Protein AF-A0A1I4UEM6-F1 (afdb_monomer_lite)

pLDDT: mean 88.38, std 9.86, range [40.47, 95.81]

Sequence (77 aa):
MHYVYQFKRDGRLGGEEMGRSVQGQWQIKDHSMCLNWSLPAGVRECYEVRVAGQEVQLRRHGREMYFGTLAPLKPLR

Radius of gyration: 12.34 Å; chains: 1; bounding box: 28×39×30 Å

Structure (mmCIF, N/CA/C/O backbone):
data_AF-A0A1I4UEM6-F1
#
_entry.id   AF-A0A1I4UEM6-F1
#
loop_
_atom_site.group_PDB
_atom_site.id
_atom_site.type_symbol
_atom_site.la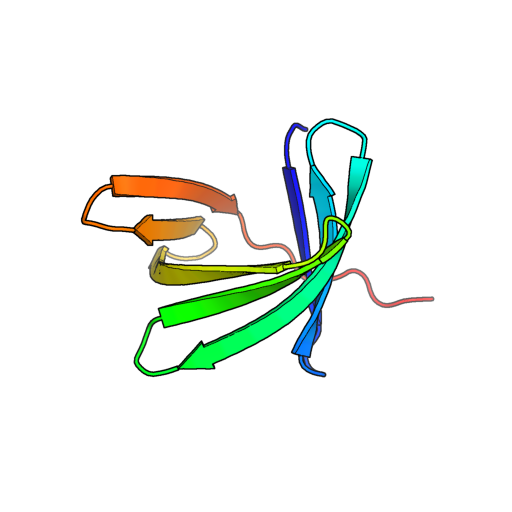bel_atom_id
_atom_site.label_alt_id
_atom_site.label_comp_id
_atom_site.label_asym_id
_atom_site.label_entity_id
_atom_site.label_seq_id
_atom_site.pdbx_PDB_ins_code
_atom_site.Cartn_x
_atom_site.Cartn_y
_atom_site.Cartn_z
_atom_site.occupancy
_atom_site.B_iso_or_equiv
_atom_site.auth_seq_id
_atom_site.auth_comp_id
_atom_site.auth_asym_id
_atom_site.auth_atom_id
_atom_site.pdbx_PDB_model_num
ATOM 1 N N . MET A 1 1 ? 15.394 4.704 2.529 1.00 60.22 1 MET A N 1
ATOM 2 C CA . MET A 1 1 ? 14.028 4.138 2.490 1.00 60.22 1 MET A CA 1
ATOM 3 C C . MET A 1 1 ? 14.043 3.054 1.428 1.00 60.22 1 MET A C 1
ATOM 5 O O . MET A 1 1 ? 14.571 3.328 0.362 1.00 60.22 1 MET A O 1
ATOM 9 N N . HIS A 1 2 ? 13.601 1.832 1.729 1.00 80.25 2 HIS A N 1
ATOM 10 C CA . HIS A 1 2 ? 13.679 0.721 0.764 1.00 80.25 2 HIS A CA 1
ATOM 11 C C . HIS A 1 2 ? 12.415 0.597 -0.095 1.00 80.25 2 HIS A C 1
ATOM 13 O O . HIS A 1 2 ? 12.512 0.211 -1.254 1.00 80.25 2 HIS A O 1
ATOM 19 N N . TYR A 1 3 ? 11.256 0.969 0.456 1.00 85.31 3 TYR A N 1
ATOM 20 C CA . TYR A 1 3 ? 9.957 0.869 -0.204 1.00 85.31 3 TYR A CA 1
ATOM 21 C C . TYR A 1 3 ? 9.092 2.077 0.163 1.00 85.31 3 TYR A C 1
ATOM 23 O O . TYR A 1 3 ? 9.046 2.468 1.333 1.00 85.31 3 TYR A O 1
ATOM 31 N N . VAL A 1 4 ? 8.403 2.658 -0.820 1.00 90.81 4 VAL A N 1
ATOM 32 C CA . VAL A 1 4 ? 7.381 3.699 -0.624 1.00 90.81 4 VAL A CA 1
ATOM 33 C C . VAL A 1 4 ? 6.227 3.433 -1.574 1.00 90.81 4 VAL A C 1
ATOM 35 O O . VAL A 1 4 ? 6.426 3.470 -2.783 1.00 90.81 4 VAL A O 1
ATOM 38 N N . TYR A 1 5 ? 5.016 3.239 -1.051 1.00 92.38 5 TYR A N 1
ATOM 39 C CA . TYR A 1 5 ? 3.817 3.049 -1.871 1.00 92.38 5 TYR A CA 1
ATOM 40 C C . TYR A 1 5 ? 2.788 4.147 -1.637 1.00 92.38 5 TYR A C 1
ATOM 42 O O . TYR A 1 5 ? 2.544 4.586 -0.514 1.00 92.38 5 TYR A O 1
ATOM 50 N N . GLN A 1 6 ? 2.174 4.578 -2.731 1.00 93.94 6 GLN A N 1
ATOM 51 C CA . GLN A 1 6 ? 1.135 5.591 -2.781 1.00 93.94 6 GLN A CA 1
ATOM 52 C C . GLN A 1 6 ? -0.144 4.951 -3.318 1.00 93.94 6 GLN A C 1
ATOM 54 O O . GLN A 1 6 ? -0.237 4.608 -4.498 1.00 93.94 6 GLN A O 1
ATOM 59 N N . PHE A 1 7 ? -1.136 4.823 -2.441 1.00 92.56 7 PHE A N 1
ATOM 60 C CA . PHE A 1 7 ? -2.436 4.220 -2.728 1.00 92.56 7 PHE A CA 1
ATOM 61 C C . PHE A 1 7 ? -3.470 5.323 -2.982 1.00 92.56 7 PHE A C 1
ATOM 63 O O . PHE A 1 7 ? -3.990 5.939 -2.051 1.00 92.56 7 PHE A O 1
ATOM 70 N N . LYS A 1 8 ? -3.740 5.639 -4.252 1.00 93.62 8 LYS A N 1
ATOM 71 C CA . LYS A 1 8 ? -4.676 6.712 -4.630 1.00 93.62 8 LYS A CA 1
ATOM 72 C C . LYS A 1 8 ? -6.124 6.229 -4.560 1.00 93.62 8 LYS A C 1
ATOM 74 O O . LYS A 1 8 ? -6.409 5.085 -4.891 1.00 93.62 8 LYS A O 1
ATOM 79 N N . ARG A 1 9 ? -7.062 7.113 -4.191 1.00 91.38 9 ARG A N 1
ATOM 80 C CA . ARG A 1 9 ? -8.501 6.778 -4.066 1.00 91.38 9 ARG A CA 1
ATOM 81 C C . ARG A 1 9 ? -9.144 6.264 -5.359 1.00 91.38 9 ARG A C 1
ATOM 83 O O . ARG A 1 9 ? -10.136 5.556 -5.288 1.00 91.38 9 ARG A O 1
ATOM 90 N N . ASP A 1 10 ? -8.583 6.612 -6.512 1.00 93.12 10 ASP A N 1
ATOM 91 C CA . ASP A 1 10 ? -9.021 6.141 -7.832 1.00 93.12 10 ASP A CA 1
ATOM 92 C C . ASP A 1 10 ? -8.508 4.729 -8.182 1.00 93.12 10 ASP A C 1
ATOM 94 O O . ASP A 1 10 ? -8.646 4.283 -9.318 1.00 93.12 10 ASP A O 1
ATOM 98 N N . GLY A 1 11 ? -7.889 4.031 -7.226 1.00 94.19 11 GLY A N 1
ATOM 99 C CA . GLY A 1 11 ? -7.360 2.682 -7.407 1.00 94.19 11 GLY A CA 1
ATOM 100 C C . GLY A 1 11 ? -5.974 2.633 -8.046 1.00 94.19 11 GLY A C 1
ATOM 101 O O . GLY A 1 11 ? -5.451 1.543 -8.252 1.00 94.19 11 GLY A O 1
ATOM 102 N N . ARG A 1 12 ? -5.325 3.768 -8.345 1.00 95.19 12 ARG A N 1
ATOM 103 C CA . ARG A 1 12 ? -3.943 3.764 -8.854 1.00 95.19 12 ARG A CA 1
ATOM 104 C C . ARG A 1 12 ? -2.923 3.545 -7.742 1.00 95.19 12 ARG A C 1
ATOM 106 O O . ARG A 1 12 ? -3.009 4.144 -6.669 1.00 95.19 12 ARG A O 1
ATOM 113 N N . LEU A 1 13 ? -1.922 2.731 -8.050 1.00 94.38 13 LEU A N 1
ATOM 114 C CA . LEU A 1 13 ? -0.745 2.464 -7.234 1.00 94.38 13 LEU A CA 1
ATOM 115 C C . LEU A 1 13 ? 0.480 3.076 -7.914 1.00 94.38 13 LEU A C 1
ATOM 117 O O . LEU A 1 13 ? 0.689 2.907 -9.114 1.00 94.38 13 LEU A O 1
ATOM 121 N N . GLY A 1 14 ? 1.289 3.788 -7.142 1.00 93.62 14 GLY A N 1
ATOM 122 C CA . GLY A 1 14 ? 2.612 4.236 -7.560 1.00 93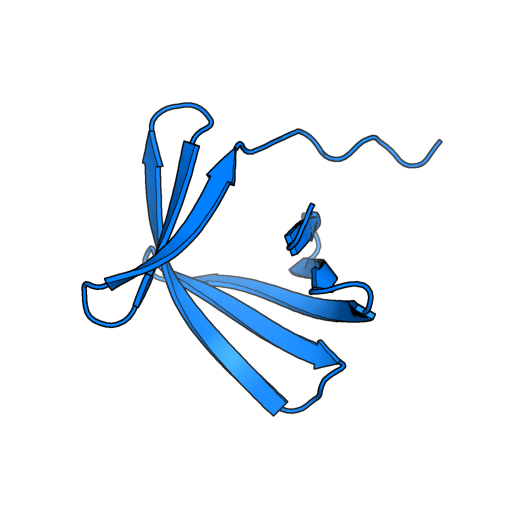.62 14 GLY A CA 1
ATOM 123 C C . GLY A 1 14 ? 3.588 4.122 -6.404 1.00 93.62 14 GLY A C 1
ATOM 124 O O . GLY A 1 14 ? 3.169 4.056 -5.249 1.00 93.62 14 GLY A O 1
ATOM 125 N N . GLY A 1 15 ? 4.880 4.111 -6.689 1.00 91.69 15 GLY A N 1
ATOM 126 C CA . GLY A 1 15 ? 5.857 4.001 -5.624 1.00 91.69 15 GLY A CA 1
ATOM 127 C C . GLY A 1 15 ? 7.287 3.873 -6.093 1.00 91.69 15 GLY A C 1
ATOM 128 O O . GLY A 1 15 ? 7.598 4.035 -7.274 1.00 91.69 15 GLY A O 1
ATOM 129 N N . GLU A 1 16 ? 8.133 3.555 -5.129 1.00 90.94 16 GLU A N 1
ATOM 130 C CA . GLU A 1 16 ? 9.534 3.231 -5.321 1.00 90.94 16 GLU A CA 1
ATOM 131 C C . GLU A 1 16 ? 9.857 1.947 -4.557 1.00 90.94 16 GLU A C 1
ATOM 133 O O . GLU A 1 16 ? 9.548 1.835 -3.370 1.00 90.94 16 GLU A O 1
ATOM 138 N N . GLU A 1 17 ? 10.486 0.995 -5.237 1.00 87.69 17 GLU A N 1
ATOM 139 C CA . GLU A 1 17 ? 11.037 -0.224 -4.654 1.00 87.69 17 GLU A CA 1
ATOM 140 C C . GLU A 1 17 ? 12.527 -0.277 -4.953 1.00 87.69 17 GLU A C 1
ATOM 142 O O . GLU A 1 17 ? 12.934 -0.323 -6.114 1.00 87.69 17 GLU A O 1
ATOM 147 N N . MET A 1 18 ? 13.359 -0.270 -3.912 1.00 88.50 18 MET A N 1
ATOM 148 C CA . MET A 1 18 ? 14.812 -0.412 -4.039 1.00 88.50 18 MET A CA 1
ATOM 149 C C . MET A 1 18 ? 15.425 0.549 -5.083 1.00 88.50 18 MET A C 1
ATOM 151 O O . MET A 1 18 ? 16.291 0.157 -5.867 1.00 88.50 18 MET A O 1
ATOM 155 N N . GLY A 1 19 ? 14.957 1.803 -5.125 1.00 87.94 19 GLY A N 1
ATOM 156 C CA . GLY A 1 19 ? 15.421 2.816 -6.081 1.00 87.94 19 GLY A CA 1
ATOM 157 C C . GLY A 1 19 ? 14.733 2.795 -7.451 1.00 87.94 19 GLY A C 1
ATOM 158 O O . GLY A 1 19 ? 15.098 3.580 -8.324 1.00 87.94 19 GLY A O 1
ATOM 159 N N . ARG A 1 20 ? 13.766 1.899 -7.686 1.00 88.19 20 ARG A N 1
ATOM 160 C CA . ARG A 1 20 ? 13.059 1.764 -8.968 1.00 88.19 20 ARG A CA 1
ATOM 161 C C . ARG A 1 20 ? 11.616 2.217 -8.844 1.00 88.19 20 ARG A C 1
ATOM 163 O O . ARG A 1 20 ? 10.906 1.791 -7.939 1.00 88.19 20 ARG A O 1
ATOM 170 N N . SER A 1 21 ? 11.162 3.037 -9.787 1.00 89.81 21 SER A N 1
ATOM 171 C CA . SER A 1 21 ? 9.755 3.422 -9.857 1.00 89.81 21 SER A CA 1
ATOM 172 C C . SER A 1 21 ? 8.873 2.221 -10.189 1.00 89.81 21 SER A C 1
ATOM 174 O O . SER A 1 21 ? 9.134 1.504 -11.156 1.00 89.81 21 SER A O 1
ATOM 176 N N . VAL A 1 22 ? 7.798 2.053 -9.423 1.00 90.94 22 VAL A N 1
ATOM 177 C CA . VAL A 1 22 ? 6.765 1.036 -9.646 1.00 90.94 22 VAL A CA 1
ATOM 178 C C . VAL A 1 22 ? 5.407 1.691 -9.848 1.00 90.94 22 VAL A C 1
ATOM 180 O O . VAL A 1 22 ? 5.128 2.774 -9.322 1.00 90.94 22 VAL A O 1
ATOM 183 N N . GLN A 1 23 ? 4.558 1.048 -10.644 1.00 94.00 23 GLN A N 1
ATOM 184 C CA . GLN A 1 23 ? 3.208 1.522 -10.942 1.00 94.00 23 GLN A CA 1
ATOM 185 C C . GLN A 1 23 ? 2.248 0.346 -11.068 1.00 94.00 23 GLN A C 1
ATOM 187 O O . GLN A 1 23 ? 2.641 -0.750 -11.467 1.00 94.00 23 GLN A O 1
ATOM 192 N N . GLY A 1 24 ? 0.974 0.584 -10.778 1.00 94.69 24 GLY A N 1
ATOM 193 C CA . GLY A 1 24 ? -0.049 -0.441 -10.878 1.00 94.69 24 GLY A CA 1
ATOM 194 C C . GLY A 1 24 ? -1.429 0.038 -10.461 1.00 94.69 24 GLY A C 1
ATOM 195 O O . GLY A 1 24 ? -1.744 1.232 -10.472 1.00 94.69 24 GLY A O 1
ATOM 196 N N . GLN A 1 25 ? -2.242 -0.919 -10.043 1.00 95.81 25 GLN A N 1
ATOM 197 C CA . GLN A 1 25 ? -3.545 -0.700 -9.436 1.00 95.81 25 GLN A CA 1
ATOM 198 C C . GLN A 1 25 ? -3.606 -1.380 -8.072 1.00 95.81 25 GLN A C 1
ATOM 200 O O . GLN A 1 25 ? -2.923 -2.376 -7.832 1.00 95.81 25 GLN A O 1
ATOM 205 N N . TRP A 1 26 ? -4.446 -0.865 -7.185 1.00 94.88 26 TRP A N 1
ATOM 206 C CA . TRP A 1 26 ? -4.742 -1.491 -5.906 1.00 94.88 26 TRP A CA 1
ATOM 207 C C . TRP A 1 26 ? -6.246 -1.501 -5.649 1.00 94.88 26 TRP A C 1
ATOM 209 O O . TRP A 1 26 ? -6.991 -0.651 -6.138 1.00 94.88 26 TRP A O 1
ATOM 219 N N . GLN A 1 27 ? -6.691 -2.485 -4.877 1.00 94.62 27 GLN A N 1
ATOM 220 C CA . GLN A 1 27 ? -8.080 -2.609 -4.445 1.00 94.62 27 GLN A CA 1
ATOM 221 C C . GLN A 1 27 ? -8.162 -3.349 -3.111 1.00 94.62 27 GLN A C 1
ATOM 223 O O . GLN A 1 27 ? -7.301 -4.180 -2.811 1.00 94.62 27 GLN A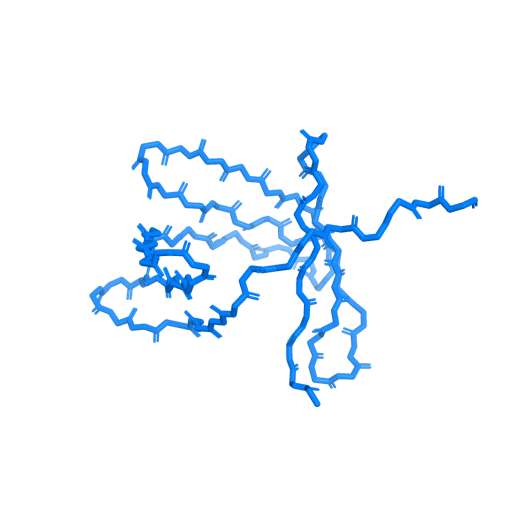 O 1
ATOM 228 N N . ILE A 1 28 ? -9.224 -3.092 -2.349 1.00 90.38 28 ILE A N 1
ATOM 229 C CA . ILE A 1 28 ? -9.591 -3.889 -1.176 1.00 90.38 28 ILE A CA 1
ATOM 230 C C . ILE A 1 28 ? -10.712 -4.850 -1.568 1.00 90.38 28 ILE A C 1
ATOM 232 O O . ILE A 1 28 ? -11.730 -4.426 -2.112 1.00 90.38 28 ILE A O 1
ATOM 236 N N . LYS A 1 29 ? -10.534 -6.138 -1.277 1.00 88.31 29 LYS A N 1
ATOM 237 C CA . LYS A 1 29 ? -11.548 -7.180 -1.435 1.00 88.31 29 LYS A CA 1
ATOM 238 C C . LYS A 1 29 ? -11.485 -8.132 -0.245 1.00 88.31 29 LYS A C 1
ATOM 240 O O . LYS A 1 29 ? -10.423 -8.680 0.023 1.00 88.31 29 LYS A O 1
ATOM 245 N N . ASP A 1 30 ? -12.604 -8.329 0.449 1.00 84.69 30 ASP A N 1
ATOM 246 C CA . ASP A 1 30 ? -12.744 -9.305 1.543 1.00 84.69 30 ASP A CA 1
ATOM 247 C C . ASP A 1 30 ? -11.602 -9.234 2.582 1.00 84.69 30 ASP A C 1
ATOM 249 O O . ASP A 1 30 ? -10.968 -10.234 2.901 1.00 84.69 30 ASP A O 1
ATOM 253 N N . HIS A 1 31 ? -11.306 -8.029 3.091 1.00 81.44 31 HIS A N 1
ATOM 254 C CA . HIS A 1 31 ? -10.203 -7.740 4.039 1.00 81.44 31 HIS A CA 1
ATOM 255 C C . HIS A 1 31 ? -8.783 -7.952 3.493 1.00 81.44 31 HIS A C 1
ATOM 257 O O . HIS A 1 31 ? -7.799 -7.826 4.226 1.00 81.44 31 HIS A O 1
ATOM 263 N N . SER A 1 32 ? -8.666 -8.226 2.197 1.00 91.00 32 SER A N 1
ATOM 264 C CA . SER A 1 32 ? -7.395 -8.332 1.499 1.00 91.00 32 SER A CA 1
ATOM 265 C C . SER A 1 32 ? -7.145 -7.098 0.642 1.00 91.00 32 SER A C 1
ATOM 267 O O . SER A 1 32 ? -8.031 -6.634 -0.076 1.00 91.00 32 SER A O 1
ATOM 269 N N . MET A 1 33 ? -5.921 -6.585 0.666 1.00 93.44 33 MET A N 1
ATOM 270 C CA . MET A 1 33 ? -5.442 -5.610 -0.304 1.00 93.44 33 MET A CA 1
ATOM 271 C C . MET A 1 33 ? -4.751 -6.342 -1.446 1.00 93.44 33 MET A C 1
ATOM 273 O O . MET A 1 33 ? -3.772 -7.049 -1.220 1.00 93.44 33 MET A O 1
ATOM 277 N N . CYS A 1 34 ? -5.243 -6.162 -2.668 1.00 93.88 34 CYS A N 1
ATOM 278 C CA . CYS A 1 34 ? -4.624 -6.714 -3.864 1.00 93.88 34 CYS A CA 1
ATOM 279 C C . CYS A 1 34 ? -3.885 -5.625 -4.639 1.00 93.88 34 CYS A C 1
ATOM 281 O O . CYS A 1 34 ? -4.501 -4.638 -5.038 1.00 93.88 34 CYS A O 1
ATOM 283 N N . LEU A 1 35 ? -2.598 -5.845 -4.888 1.00 92.94 35 LEU A N 1
ATOM 284 C CA . LEU A 1 35 ? -1.726 -5.033 -5.725 1.00 92.94 35 LEU A CA 1
ATOM 285 C C . LEU A 1 35 ? -1.614 -5.703 -7.090 1.00 92.94 35 LEU A C 1
ATOM 287 O O . LEU A 1 35 ? -1.364 -6.903 -7.174 1.00 92.94 35 LEU A O 1
ATOM 291 N N . ASN A 1 36 ? -1.857 -4.950 -8.153 1.00 93.44 36 ASN A N 1
ATOM 292 C CA . ASN A 1 36 ? -1.724 -5.399 -9.531 1.00 93.44 36 ASN A CA 1
ATOM 293 C C . ASN A 1 36 ? -0.680 -4.524 -10.220 1.00 93.44 36 ASN A C 1
ATOM 295 O O . ASN A 1 36 ? -0.972 -3.381 -10.578 1.00 93.44 36 ASN A O 1
ATOM 299 N N . TRP A 1 37 ? 0.537 -5.039 -10.354 1.00 91.31 37 TRP A N 1
ATOM 300 C CA . TRP A 1 37 ? 1.669 -4.282 -10.867 1.00 91.31 37 TRP A CA 1
ATOM 301 C C . TRP A 1 37 ? 1.633 -4.191 -12.397 1.00 91.31 37 TRP A C 1
ATOM 303 O O . TRP A 1 37 ? 1.583 -5.197 -13.108 1.00 91.31 37 TRP A O 1
ATOM 313 N N . SER A 1 38 ? 1.685 -2.962 -12.906 1.00 86.69 38 SER A N 1
ATOM 314 C CA . SER A 1 38 ? 1.896 -2.678 -14.329 1.00 86.69 38 SER A CA 1
ATOM 315 C C . SER A 1 38 ? 3.387 -2.606 -14.663 1.00 86.69 38 SER A C 1
ATOM 317 O O . SER A 1 38 ? 3.776 -2.900 -15.790 1.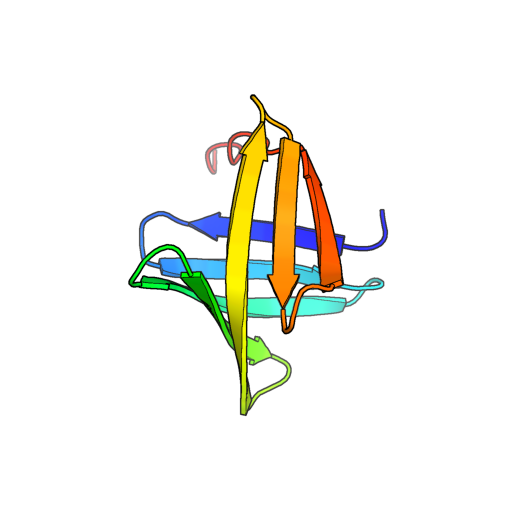00 86.69 38 SER A O 1
ATOM 319 N N . LEU A 1 39 ? 4.221 -2.210 -13.694 1.00 76.94 39 LEU A N 1
ATOM 320 C CA . LEU A 1 39 ? 5.675 -2.113 -13.817 1.00 76.94 39 LEU A CA 1
ATOM 321 C C . LEU A 1 39 ? 6.338 -2.513 -12.486 1.00 76.94 39 LEU A C 1
ATOM 323 O O . LEU A 1 39 ? 6.168 -1.772 -11.513 1.00 76.94 39 LEU A O 1
ATOM 327 N N . PRO A 1 40 ? 7.103 -3.625 -12.443 1.00 71.62 40 PRO A N 1
ATOM 328 C CA . PRO A 1 40 ? 7.215 -4.658 -13.485 1.00 71.62 40 PRO A CA 1
ATOM 329 C C . PRO A 1 40 ? 5.868 -5.366 -13.738 1.00 71.62 40 PRO A C 1
ATOM 331 O O . PRO A 1 40 ? 5.064 -5.534 -12.826 1.00 71.62 40 PRO A O 1
ATOM 334 N N . ALA A 1 41 ? 5.595 -5.739 -14.991 1.00 75.44 41 ALA A N 1
ATOM 335 C CA . ALA A 1 41 ? 4.285 -6.251 -15.395 1.00 75.44 41 ALA A CA 1
ATOM 336 C C . ALA A 1 41 ? 4.012 -7.677 -14.885 1.00 75.44 41 ALA A C 1
ATOM 338 O O . ALA A 1 41 ? 4.895 -8.534 -14.899 1.00 75.44 41 ALA A O 1
ATOM 339 N N . GLY A 1 42 ? 2.750 -7.951 -14.543 1.00 67.75 42 GLY A N 1
ATOM 340 C CA . GLY A 1 42 ? 2.210 -9.317 -14.485 1.00 67.75 42 GLY A CA 1
ATOM 341 C C . GLY A 1 42 ? 2.146 -9.961 -13.102 1.00 67.75 42 GLY A C 1
ATOM 342 O O . GLY A 1 42 ? 1.773 -11.128 -13.000 1.00 67.75 42 GLY A O 1
ATOM 343 N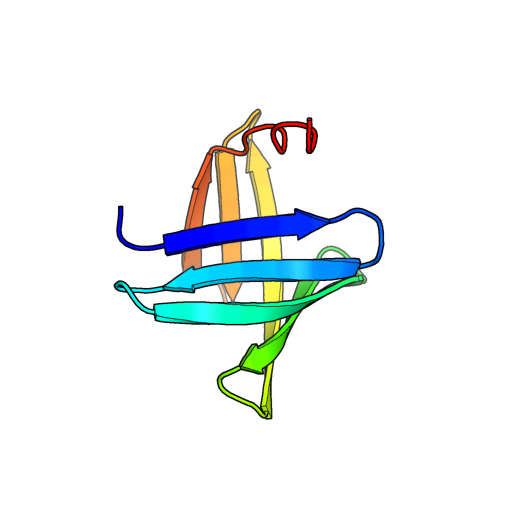 N . VAL A 1 43 ? 2.458 -9.226 -12.035 1.00 81.25 43 VAL A N 1
ATOM 344 C CA . VAL A 1 43 ? 2.369 -9.751 -10.669 1.00 81.25 43 VAL A CA 1
ATOM 345 C C . VAL A 1 43 ? 1.132 -9.166 -9.989 1.00 81.25 43 VAL A C 1
ATOM 347 O O . VAL A 1 43 ? 1.034 -7.960 -9.762 1.00 81.25 43 VAL A O 1
ATOM 350 N N . ARG A 1 44 ? 0.156 -10.034 -9.692 1.00 89.62 44 ARG A N 1
ATOM 351 C CA . ARG A 1 44 ? -0.955 -9.716 -8.792 1.00 89.62 44 ARG A CA 1
ATOM 352 C C . ARG A 1 44 ? -0.713 -10.384 -7.451 1.00 89.62 44 ARG A C 1
ATOM 354 O O . ARG A 1 44 ? -0.636 -11.608 -7.370 1.00 89.62 44 ARG A O 1
ATOM 361 N N . GLU A 1 45 ? -0.677 -9.586 -6.399 1.00 90.94 45 GLU A N 1
ATOM 362 C CA . GLU A 1 45 ? -0.417 -10.053 -5.043 1.00 90.94 45 GLU A CA 1
ATOM 363 C C . GLU A 1 45 ? -1.521 -9.568 -4.123 1.00 90.94 45 GLU A C 1
ATOM 365 O O . GLU A 1 45 ? -1.864 -8.393 -4.134 1.00 90.94 45 GLU A O 1
ATOM 370 N N . CYS A 1 46 ? -2.100 -10.474 -3.342 1.00 93.56 46 CYS A N 1
ATOM 371 C CA . CYS A 1 46 ? -3.126 -10.130 -2.369 1.00 93.56 46 CYS A CA 1
ATOM 372 C C . CYS A 1 46 ? -2.610 -10.423 -0.963 1.00 93.56 46 CYS A C 1
ATOM 374 O O . CYS A 1 46 ? -2.050 -11.494 -0.712 1.00 93.56 46 CYS A O 1
ATOM 376 N N . TYR A 1 47 ? -2.812 -9.459 -0.072 1.00 95.06 47 TYR A N 1
ATOM 377 C CA . TYR A 1 47 ? -2.335 -9.482 1.301 1.00 95.06 47 TYR A CA 1
ATOM 378 C C . TYR A 1 47 ? -3.487 -9.263 2.266 1.00 95.06 47 TYR A C 1
ATOM 380 O O . TYR A 1 47 ? -4.291 -8.357 2.069 1.00 95.06 47 TYR A O 1
ATOM 388 N N . GLU A 1 48 ? -3.516 -10.029 3.347 1.00 95.25 48 GLU A N 1
ATOM 389 C CA . GLU A 1 48 ? -4.303 -9.684 4.525 1.00 95.25 48 GLU A CA 1
ATOM 390 C C . GLU A 1 48 ? -3.759 -8.385 5.124 1.00 95.25 48 GLU A C 1
ATOM 392 O O . GLU A 1 48 ? -2.544 -8.237 5.304 1.00 95.25 48 GLU A O 1
ATOM 397 N N . VAL A 1 49 ? -4.653 -7.454 5.451 1.00 92.00 49 VAL A N 1
ATOM 398 C CA . VAL A 1 49 ? -4.281 -6.166 6.043 1.00 92.00 49 VAL A CA 1
ATOM 399 C C . VAL A 1 49 ? -4.537 -6.202 7.544 1.00 92.00 49 VAL A C 1
ATOM 401 O O . VAL A 1 49 ? -5.654 -6.476 7.981 1.00 92.00 49 VAL A O 1
ATOM 404 N N . ARG A 1 50 ? -3.521 -5.877 8.349 1.00 92.38 50 ARG A N 1
ATOM 405 C CA . ARG A 1 50 ? -3.698 -5.561 9.775 1.00 92.38 50 ARG A CA 1
ATOM 406 C C . ARG A 1 50 ? -3.310 -4.115 10.028 1.00 92.38 50 ARG A C 1
ATOM 408 O O . ARG A 1 50 ? -2.249 -3.684 9.585 1.00 92.38 50 ARG A O 1
ATOM 415 N N . VAL A 1 51 ? -4.169 -3.391 10.740 1.00 90.88 51 VAL A N 1
ATOM 416 C CA . VAL A 1 51 ? -3.969 -1.977 11.071 1.00 90.88 51 VAL A CA 1
ATOM 417 C C . VAL A 1 51 ? -4.008 -1.802 12.584 1.00 90.88 51 VAL A C 1
ATOM 419 O O . VAL A 1 51 ? -4.942 -2.271 13.233 1.00 90.88 51 VAL A O 1
ATOM 422 N N . ALA A 1 52 ? -3.010 -1.112 13.130 1.00 93.38 52 ALA A N 1
ATOM 423 C CA . ALA A 1 52 ? -2.944 -0.699 14.527 1.00 93.38 52 ALA A CA 1
ATOM 424 C C . ALA A 1 52 ? -2.590 0.795 14.583 1.00 93.38 52 ALA A C 1
ATOM 426 O O . ALA A 1 52 ? -1.435 1.197 14.453 1.00 93.38 52 ALA A O 1
ATOM 427 N N . GLY A 1 53 ? -3.606 1.653 14.706 1.00 93.44 53 GLY A N 1
ATOM 428 C CA . GLY A 1 53 ? -3.415 3.099 14.570 1.00 93.44 53 GLY A CA 1
ATOM 429 C C . GLY A 1 53 ? -2.941 3.470 13.160 1.00 93.44 53 GLY A C 1
ATOM 430 O O . GLY A 1 53 ? -3.680 3.290 12.196 1.00 93.44 53 GLY A O 1
ATOM 431 N N . GLN A 1 54 ? -1.718 3.998 13.044 1.00 93.94 54 GLN A N 1
ATOM 432 C CA . GLN A 1 54 ? -1.088 4.317 11.753 1.00 93.94 54 GLN A CA 1
ATOM 433 C C . GLN A 1 54 ? -0.191 3.191 11.231 1.00 93.94 54 GLN A C 1
ATOM 435 O O . GLN A 1 54 ? 0.263 3.257 10.092 1.00 93.94 54 GLN A O 1
ATOM 440 N N . GLU A 1 55 ? 0.092 2.174 12.037 1.00 95.25 55 GLU A N 1
ATOM 441 C CA . GLU A 1 55 ? 0.912 1.048 11.612 1.00 95.25 55 GLU A CA 1
ATOM 442 C C . GLU A 1 55 ? 0.085 0.091 10.756 1.00 95.25 55 GLU A C 1
ATOM 444 O O . GLU A 1 55 ? -1.049 -0.258 11.100 1.00 95.25 55 GLU A O 1
ATOM 449 N N . VAL A 1 56 ? 0.662 -0.340 9.636 1.00 92.06 56 VAL A N 1
ATOM 450 C CA . VAL A 1 56 ? 0.057 -1.296 8.715 1.00 92.06 56 VAL A CA 1
ATOM 45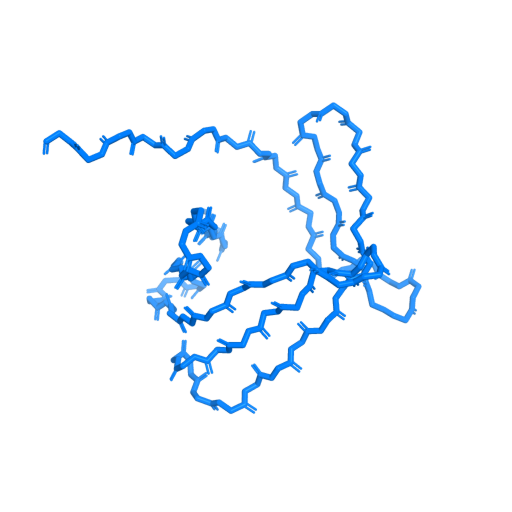1 C C . VAL A 1 56 ? 0.994 -2.475 8.484 1.00 92.06 56 VAL A C 1
ATOM 453 O O . VAL A 1 56 ? 2.188 -2.304 8.237 1.00 92.06 56 VAL A O 1
ATOM 456 N N . GLN A 1 57 ? 0.429 -3.679 8.534 1.00 94.19 57 GLN A N 1
ATOM 457 C CA . GLN A 1 57 ? 1.074 -4.923 8.123 1.00 94.19 57 GLN A CA 1
ATOM 458 C C . GLN A 1 57 ? 0.323 -5.520 6.941 1.00 94.19 57 GLN A C 1
ATOM 460 O O . GLN A 1 57 ? -0.898 -5.692 6.992 1.00 94.19 57 GLN A O 1
ATOM 465 N N . LEU A 1 58 ? 1.072 -5.898 5.910 1.00 93.44 58 LEU A N 1
ATOM 466 C CA . LEU A 1 58 ? 0.586 -6.692 4.791 1.00 93.44 58 LEU A CA 1
ATOM 467 C C . LEU A 1 58 ? 1.113 -8.105 4.939 1.00 93.44 58 LEU A C 1
ATOM 469 O O . LEU A 1 58 ? 2.326 -8.330 4.981 1.00 93.44 58 LEU A O 1
ATOM 473 N N . ARG A 1 59 ? 0.197 -9.063 5.033 1.00 94.62 59 ARG A N 1
ATOM 474 C CA . ARG A 1 59 ? 0.524 -10.453 5.335 1.00 94.62 59 ARG A CA 1
ATOM 475 C C . ARG A 1 59 ? 0.079 -11.373 4.216 1.00 94.62 59 ARG A C 1
ATOM 477 O O . ARG A 1 59 ? -0.956 -11.158 3.598 1.00 94.62 59 ARG A O 1
ATOM 484 N N . ARG A 1 60 ? 0.840 -12.432 3.968 1.00 93.44 60 ARG A N 1
ATOM 485 C CA . ARG A 1 60 ? 0.492 -13.474 2.999 1.00 93.44 60 ARG A CA 1
ATOM 486 C C . ARG A 1 60 ? 0.919 -14.826 3.552 1.00 93.44 60 ARG A C 1
ATOM 488 O O . ARG A 1 60 ? 2.035 -14.968 4.044 1.00 93.44 60 ARG A O 1
ATOM 495 N N . HIS A 1 61 ? 0.024 -15.814 3.502 1.00 91.50 61 HIS A N 1
ATOM 496 C CA . HIS A 1 61 ? 0.265 -17.155 4.058 1.00 91.50 61 HIS A CA 1
ATOM 497 C C . HIS A 1 61 ? 0.755 -17.117 5.523 1.00 91.50 61 HIS A C 1
ATOM 499 O O . HIS A 1 61 ? 1.715 -17.788 5.896 1.00 91.50 61 HIS A O 1
ATOM 505 N N . GLY A 1 62 ? 0.133 -16.264 6.347 1.00 90.44 62 GLY A N 1
ATOM 506 C CA . GLY A 1 62 ? 0.463 -16.093 7.768 1.00 90.44 62 GLY A CA 1
ATOM 507 C C . GLY A 1 62 ? 1.734 -15.286 8.068 1.00 90.44 62 GLY A C 1
ATOM 508 O O . GLY A 1 62 ? 1.936 -14.905 9.224 1.00 90.44 62 GLY A O 1
ATOM 509 N N . ARG A 1 63 ? 2.554 -14.967 7.059 1.00 93.75 63 ARG A N 1
ATOM 510 C CA . ARG A 1 63 ? 3.818 -14.226 7.197 1.00 93.75 63 ARG A CA 1
ATOM 511 C C . ARG A 1 63 ? 3.639 -12.746 6.897 1.00 93.75 63 ARG A C 1
ATOM 513 O O . ARG A 1 63 ? 2.834 -12.385 6.043 1.00 93.75 63 ARG A O 1
ATOM 520 N N . GLU A 1 64 ? 4.395 -11.904 7.589 1.00 93.81 64 GLU A N 1
ATOM 521 C CA . GLU A 1 64 ? 4.521 -10.489 7.244 1.00 93.81 64 GLU A CA 1
ATOM 522 C C . GLU A 1 64 ? 5.382 -10.344 5.986 1.00 93.81 64 GLU A C 1
ATOM 524 O O . GLU A 1 64 ? 6.471 -10.911 5.908 1.00 93.81 64 GLU A O 1
ATOM 529 N N . MET A 1 65 ? 4.862 -9.617 4.999 1.00 92.00 65 MET A N 1
ATOM 530 C CA . MET A 1 65 ? 5.557 -9.314 3.747 1.00 92.00 65 MET A CA 1
ATOM 531 C C . MET A 1 65 ? 5.983 -7.849 3.699 1.00 92.00 65 MET A C 1
ATOM 533 O O . MET A 1 65 ? 7.075 -7.544 3.230 1.00 92.00 65 MET A O 1
ATOM 537 N N . TYR A 1 66 ? 5.136 -6.955 4.220 1.00 90.44 66 TYR A N 1
ATOM 538 C CA . TYR A 1 66 ? 5.446 -5.539 4.375 1.00 90.44 66 TYR A CA 1
ATOM 539 C C . TYR A 1 66 ? 4.948 -5.027 5.721 1.00 90.44 66 TYR A C 1
ATOM 541 O O . TYR A 1 66 ? 3.872 -5.412 6.183 1.00 90.44 66 TYR A O 1
ATOM 549 N N . PHE A 1 67 ? 5.702 -4.091 6.283 1.00 93.00 67 PHE A N 1
ATOM 550 C CA . PHE A 1 67 ? 5.325 -3.295 7.441 1.00 93.00 67 PHE A CA 1
ATOM 551 C C . PHE A 1 67 ? 5.661 -1.832 7.170 1.00 93.00 67 PHE A C 1
ATOM 553 O O . PHE A 1 67 ? 6.673 -1.524 6.534 1.00 93.00 67 PHE A O 1
ATOM 560 N N . GLY A 1 68 ? 4.822 -0.923 7.650 1.00 91.75 68 GLY A N 1
ATOM 561 C CA . GLY A 1 68 ? 5.105 0.499 7.567 1.00 91.75 68 GLY A CA 1
ATOM 562 C C . GLY A 1 68 ? 4.100 1.352 8.319 1.00 91.75 68 GLY A C 1
ATOM 563 O O . GLY A 1 68 ? 3.151 0.858 8.924 1.00 91.75 68 GLY A O 1
ATOM 564 N N . THR A 1 69 ? 4.311 2.660 8.251 1.00 93.38 69 THR A N 1
ATOM 565 C CA . THR A 1 69 ? 3.425 3.657 8.849 1.00 93.38 69 THR A CA 1
ATOM 566 C C . THR A 1 69 ? 2.694 4.404 7.743 1.00 93.38 69 THR A C 1
ATOM 568 O O . THR A 1 69 ? 3.312 4.913 6.806 1.00 93.38 69 THR A O 1
ATOM 571 N N . LEU A 1 70 ? 1.370 4.466 7.842 1.00 91.00 70 LEU A N 1
ATOM 572 C CA . LEU A 1 70 ? 0.530 5.227 6.934 1.00 91.00 70 LEU A CA 1
ATOM 573 C C . LEU A 1 70 ? 0.791 6.720 7.119 1.00 91.00 70 LEU A C 1
ATOM 575 O O . LEU A 1 70 ? 0.740 7.243 8.228 1.00 91.00 70 LEU A O 1
ATOM 579 N N . ALA A 1 71 ? 1.011 7.407 6.005 1.00 91.25 71 ALA A N 1
ATOM 580 C CA . ALA A 1 71 ? 1.051 8.857 5.947 1.00 91.25 71 ALA A CA 1
ATOM 581 C C . ALA A 1 71 ? 0.030 9.342 4.909 1.00 91.25 71 ALA A C 1
ATOM 583 O O . ALA A 1 71 ? -0.111 8.712 3.853 1.00 91.25 71 ALA A O 1
ATOM 584 N N . PRO A 1 72 ? -0.678 10.458 5.162 1.00 88.69 72 PRO A N 1
ATOM 585 C CA . PRO A 1 72 ? -1.513 11.077 4.145 1.00 88.69 72 PRO A CA 1
ATOM 586 C C . PRO A 1 72 ? -0.692 11.381 2.891 1.00 88.69 72 PRO A C 1
ATOM 588 O O . PRO A 1 72 ? 0.425 11.900 2.976 1.00 88.69 72 PRO A O 1
ATOM 591 N N . LEU A 1 73 ? -1.259 11.100 1.716 1.00 84.69 73 LEU A N 1
ATOM 592 C CA . LEU A 1 73 ? -0.669 11.572 0.469 1.00 84.69 73 LEU A CA 1
ATOM 593 C C . LEU A 1 73 ? -0.621 13.100 0.520 1.00 84.69 73 LEU A C 1
ATOM 595 O O . LEU A 1 73 ? -1.643 13.746 0.762 1.00 84.69 73 LEU A O 1
ATOM 599 N N . LYS A 1 74 ? 0.558 13.684 0.288 1.00 78.88 74 LYS A N 1
ATOM 600 C CA . LYS A 1 74 ? 0.649 15.133 0.111 1.00 78.88 74 LYS A CA 1
ATOM 601 C C . LYS A 1 74 ? -0.210 15.500 -1.106 1.00 78.88 74 LYS A C 1
ATOM 603 O O . LYS A 1 74 ? -0.026 14.877 -2.156 1.00 78.88 74 LYS A O 1
ATOM 608 N N . PRO A 1 75 ? -1.153 16.451 -0.988 1.00 59.59 75 PRO A N 1
ATOM 609 C CA . PRO A 1 75 ? -1.911 16.899 -2.143 1.00 59.59 75 PRO A CA 1
ATOM 610 C C . PRO A 1 75 ? -0.937 17.394 -3.213 1.00 59.59 75 PRO A C 1
ATOM 612 O O . PRO A 1 75 ? 0.044 18.072 -2.896 1.00 59.59 75 PRO A O 1
ATOM 615 N N . LEU A 1 76 ? -1.195 17.015 -4.467 1.00 56.00 76 LEU A N 1
ATOM 616 C CA . LEU A 1 76 ? -0.532 17.624 -5.615 1.00 56.00 76 LEU A CA 1
ATOM 617 C C . LEU A 1 76 ? -0.878 19.118 -5.553 1.00 56.00 76 LEU A C 1
ATOM 619 O O . LEU A 1 76 ? -2.057 19.464 -5.618 1.00 56.00 76 LEU A O 1
ATOM 623 N N . ARG A 1 77 ? 0.126 19.960 -5.287 1.00 40.47 77 ARG A N 1
ATOM 624 C CA . ARG A 1 77 ? 0.001 21.415 -5.413 1.00 40.47 77 ARG A CA 1
ATOM 625 C C . ARG A 1 77 ? -0.091 21.795 -6.880 1.00 40.47 77 ARG A C 1
ATOM 627 O O . ARG A 1 77 ? 0.590 21.119 -7.683 1.00 40.47 77 ARG A O 1
#

Secondary structure (DSSP, 8-state):
--EEEEE-TTSEEEEEETTEEEEEEEEEETTEEEEEEEETTT-EEEEEEEEETTEEEEEETTEEEEEEE--PPPP--

Foldseek 3Di:
DQWDWDQDPVQKIWIDHRNDTWTFGWDDDPQWIWTATPVVHDDIDIFRWDDDPQWIFTHDPNDTPDIDGDDDDDPDD

Organism: NCBI:txid758825